Protein AF-A0A1X7SDM9-F1 (afdb_monomer_lite)

Sequence (106 aa):
MKPMSDLCATCKEISGLIIRRANMQSDERITEAMQKALDHRSLVKKEREYYKDVLKEAQLLLKGLYTDAANNYNPPLTRPLAMLNIVAHYSFDYAQQVHYPPSPPQ

Secondary structure (DSSP, 8-state):
-PPPPSS-HHHHHHHHHHHHHTT-TT-HHHHHHHHHHHHHHHHHHHHHHHHHHHHHHHHHHHHHHHH-TT----PPPSS-GGGS-------HHHHHHTTPPPPPP-

Foldseek 3Di:
DPDDDQDFPLRVVLVVQLVVCVPPPPDVVNVVSVVSVVVVVVVVVVVVVVVVVQVVQVVVLVVVCVVCVPDPDRDDRPDDPPPDPDDDRDGPVRCVVVVNDPDPDD

Structure (mmCIF, N/CA/C/O backbone):
data_AF-A0A1X7SDM9-F1
#
_entry.id   AF-A0A1X7SDM9-F1
#
loop_
_atom_site.group_PDB
_atom_site.id
_atom_site.type_symbol
_atom_site.label_atom_id
_atom_site.label_alt_id
_atom_site.label_comp_id
_atom_site.label_asym_id
_atom_site.label_entity_id
_atom_site.label_seq_id
_atom_site.pdbx_PDB_ins_code
_atom_site.Cartn_x
_atom_site.Cartn_y
_atom_site.Cartn_z
_atom_site.occupancy
_atom_site.B_iso_or_equiv
_atom_site.auth_seq_id
_atom_site.auth_comp_id
_atom_site.auth_asym_id
_atom_site.auth_atom_id
_atom_site.pdbx_PDB_model_num
ATOM 1 N N . MET A 1 1 ? -26.771 10.540 -3.063 1.00 57.00 1 MET A N 1
ATOM 2 C CA . MET A 1 1 ? -25.967 9.356 -2.676 1.00 57.00 1 MET A CA 1
ATOM 3 C C . MET A 1 1 ? -24.833 9.818 -1.776 1.00 57.00 1 MET A C 1
ATOM 5 O O . MET A 1 1 ? -24.330 10.913 -1.997 1.00 57.00 1 MET A O 1
ATOM 9 N N . LYS A 1 2 ? -24.459 9.042 -0.751 1.00 57.97 2 LYS A N 1
ATOM 10 C CA . LYS A 1 2 ? -23.294 9.373 0.083 1.00 57.97 2 LYS A CA 1
ATOM 11 C C . LYS A 1 2 ? -22.020 9.171 -0.756 1.00 57.97 2 LYS A C 1
ATOM 13 O O . LYS A 1 2 ? -21.946 8.138 -1.423 1.00 57.97 2 LYS A O 1
ATOM 18 N N . PRO A 1 3 ? -21.057 10.111 -0.752 1.00 63.81 3 PRO A N 1
ATOM 19 C CA . PRO A 1 3 ? -19.798 9.936 -1.467 1.00 63.81 3 PRO A CA 1
ATOM 20 C C . PRO A 1 3 ? -19.119 8.640 -1.035 1.00 63.81 3 PRO A C 1
ATOM 22 O O . PRO A 1 3 ? -19.064 8.331 0.162 1.00 63.81 3 PRO A O 1
ATOM 25 N N . MET A 1 4 ? -18.635 7.869 -2.007 1.00 69.44 4 MET A N 1
ATOM 26 C CA . MET A 1 4 ? -17.870 6.671 -1.703 1.00 69.44 4 MET A CA 1
ATOM 27 C C . MET A 1 4 ? -16.537 7.091 -1.092 1.00 69.44 4 MET A C 1
ATOM 29 O O . MET A 1 4 ? -15.891 8.019 -1.559 1.00 69.44 4 MET A O 1
ATOM 33 N N . SER A 1 5 ? -16.157 6.439 0.002 1.00 72.94 5 SER A N 1
ATOM 34 C CA . SER A 1 5 ? -14.893 6.741 0.665 1.00 72.94 5 SER A CA 1
ATOM 35 C C . SER A 1 5 ? -13.716 6.229 -0.170 1.00 72.94 5 SER A C 1
ATOM 37 O O . SER A 1 5 ? -13.746 5.081 -0.623 1.00 72.94 5 SER A O 1
ATOM 39 N N . ASP A 1 6 ? -12.665 7.046 -0.269 1.00 77.62 6 ASP A N 1
ATOM 40 C CA . ASP A 1 6 ? -11.371 6.705 -0.886 1.00 77.62 6 ASP A CA 1
ATOM 41 C C . ASP A 1 6 ? -10.575 5.648 -0.114 1.00 77.62 6 ASP A C 1
ATOM 43 O O . ASP A 1 6 ? -9.535 5.170 -0.565 1.00 77.62 6 ASP A O 1
ATOM 47 N N . LEU A 1 7 ? -11.045 5.274 1.076 1.00 81.00 7 LEU A N 1
ATOM 48 C CA . LEU A 1 7 ? -10.426 4.228 1.869 1.00 81.00 7 LEU A CA 1
ATOM 49 C C . LEU A 1 7 ? -10.586 2.865 1.176 1.00 81.00 7 LEU A C 1
ATOM 51 O O . LEU A 1 7 ? -11.660 2.518 0.668 1.00 81.00 7 LEU A O 1
ATOM 55 N N . CYS A 1 8 ? -9.526 2.055 1.215 1.00 84.69 8 CYS A N 1
ATOM 56 C CA . CYS A 1 8 ? -9.602 0.650 0.824 1.00 84.69 8 CYS A CA 1
ATOM 57 C C . CYS A 1 8 ? -10.555 -0.122 1.759 1.00 84.69 8 CYS A C 1
ATOM 59 O O . CYS A 1 8 ? -10.904 0.357 2.842 1.00 84.69 8 CYS A O 1
ATOM 61 N N . ALA A 1 9 ? -10.964 -1.329 1.359 1.00 83.38 9 ALA A N 1
ATOM 62 C CA . ALA A 1 9 ? -11.886 -2.160 2.139 1.00 83.38 9 ALA A CA 1
ATOM 63 C C . ALA A 1 9 ? -11.417 -2.368 3.595 1.00 83.38 9 ALA A C 1
ATOM 65 O O . ALA A 1 9 ? -12.193 -2.157 4.524 1.00 83.38 9 ALA A O 1
ATOM 66 N N . THR A 1 10 ? -10.130 -2.666 3.800 1.00 87.62 10 THR A N 1
ATOM 67 C CA . THR A 1 10 ? -9.535 -2.858 5.132 1.00 87.62 10 THR A CA 1
ATOM 68 C C . THR A 1 10 ? -9.580 -1.583 5.977 1.00 87.62 10 THR A C 1
ATOM 70 O O . THR A 1 10 ? -9.988 -1.618 7.136 1.00 87.62 10 THR A O 1
ATOM 73 N N . CYS A 1 11 ? -9.230 -0.429 5.401 1.00 89.62 11 CYS A N 1
ATOM 74 C CA . CYS A 1 11 ? -9.339 0.858 6.091 1.00 89.62 11 CYS A CA 1
ATOM 75 C C . CYS A 1 11 ? -10.792 1.187 6.460 1.00 89.62 11 CYS A C 1
ATOM 77 O O . CYS A 1 11 ? -11.041 1.641 7.574 1.00 89.62 11 CYS A O 1
ATOM 79 N N . LYS A 1 12 ? -11.755 0.931 5.562 1.00 87.81 12 LYS A N 1
ATOM 80 C CA . LYS A 1 12 ? -13.191 1.133 5.825 1.00 87.81 12 LYS A CA 1
ATOM 81 C C . LYS A 1 12 ? -13.666 0.292 7.007 1.00 87.81 12 LYS A C 1
ATOM 83 O O . LYS A 1 12 ? -14.328 0.818 7.900 1.00 87.81 12 LYS A O 1
ATOM 88 N N . GLU A 1 13 ? -13.295 -0.984 7.029 1.00 88.88 13 GLU A N 1
ATOM 89 C CA . GLU A 1 13 ? -13.653 -1.912 8.100 1.00 88.88 13 GLU A CA 1
ATOM 90 C C . GLU A 1 13 ? -13.077 -1.464 9.451 1.00 88.88 13 GLU A C 1
ATOM 92 O O . GLU A 1 13 ? -13.825 -1.277 10.415 1.00 88.88 13 GLU A O 1
ATOM 97 N N . ILE A 1 14 ? -11.763 -1.217 9.510 1.00 90.25 14 ILE A N 1
ATOM 98 C CA . ILE A 1 14 ? -11.069 -0.823 10.742 1.00 90.25 14 ILE A CA 1
ATOM 99 C C . ILE A 1 14 ? -11.589 0.525 11.254 1.00 90.25 14 ILE A C 1
ATOM 101 O O . ILE A 1 14 ? -11.914 0.653 12.436 1.00 90.25 14 ILE A O 1
ATOM 105 N N . SER A 1 15 ? -11.743 1.524 10.376 1.00 89.06 15 SER A N 1
ATOM 106 C CA . SER A 1 15 ? -12.329 2.816 10.753 1.00 89.06 15 SER A CA 1
ATOM 107 C C . SER A 1 15 ? -13.761 2.658 11.267 1.00 89.06 15 SER A C 1
ATOM 109 O O . SER A 1 15 ? -14.118 3.270 12.270 1.00 89.06 15 SER A O 1
ATOM 111 N N . GLY A 1 16 ? -14.572 1.799 10.645 1.00 88.56 16 GLY A N 1
ATOM 112 C CA . GLY A 1 16 ? -15.924 1.502 11.113 1.00 88.56 16 GLY A CA 1
ATOM 113 C C . GLY A 1 16 ? -15.959 0.844 12.496 1.00 88.56 16 GLY A C 1
ATOM 114 O O . GLY A 1 16 ? -16.878 1.104 13.274 1.00 88.56 16 GLY A O 1
ATOM 115 N N . LEU A 1 17 ? -14.981 -0.002 12.832 1.00 87.94 17 LEU A N 1
ATOM 116 C CA . LEU A 1 17 ? -14.849 -0.596 14.169 1.00 87.94 17 LEU A CA 1
ATOM 117 C C . LEU A 1 17 ? -14.455 0.446 15.220 1.00 87.94 17 LEU A C 1
ATOM 119 O O . LEU A 1 17 ? -15.088 0.504 16.274 1.00 87.94 17 LEU A O 1
ATOM 123 N N . ILE A 1 18 ? -13.468 1.291 14.910 1.00 88.25 18 ILE A N 1
ATOM 124 C CA . ILE A 1 18 ? -12.988 2.346 15.813 1.00 88.25 18 ILE A CA 1
ATOM 125 C C . ILE A 1 18 ? -14.101 3.368 16.080 1.00 88.25 18 ILE A C 1
ATOM 127 O O . ILE A 1 18 ? -14.403 3.657 17.234 1.00 88.25 18 ILE A O 1
ATOM 131 N N . ILE A 1 19 ? -14.772 3.866 15.034 1.00 87.31 19 ILE A N 1
ATOM 132 C CA . ILE A 1 19 ? -15.832 4.882 15.162 1.00 87.31 19 ILE A CA 1
ATOM 133 C C . ILE A 1 19 ? -17.006 4.357 15.996 1.00 87.31 19 ILE A C 1
ATOM 135 O O . ILE A 1 19 ? -17.496 5.063 16.874 1.00 87.31 19 ILE A O 1
ATOM 139 N N . ARG A 1 20 ? -17.450 3.113 15.762 1.00 84.81 20 ARG A N 1
ATOM 140 C CA . ARG A 1 20 ? -18.592 2.525 16.490 1.00 84.81 20 ARG A CA 1
ATOM 141 C C . ARG A 1 20 ? -18.328 2.328 17.981 1.00 84.81 20 ARG A C 1
ATOM 143 O O . ARG A 1 20 ? -19.281 2.238 18.747 1.00 84.81 20 ARG A O 1
ATOM 150 N N . ARG A 1 21 ? -17.061 2.233 18.385 1.00 80.81 21 ARG A N 1
ATOM 151 C CA . ARG A 1 21 ? -16.666 1.909 19.760 1.00 80.81 21 ARG A CA 1
ATOM 152 C C . ARG A 1 21 ? -15.932 3.041 20.470 1.00 80.81 21 ARG A C 1
ATOM 154 O O . ARG A 1 21 ? -15.609 2.882 21.634 1.00 80.81 21 ARG A O 1
ATOM 161 N N . ALA A 1 22 ? -15.732 4.193 19.829 1.00 74.81 22 ALA A N 1
ATOM 162 C CA . ALA A 1 22 ? -14.918 5.299 20.346 1.00 74.81 22 ALA A CA 1
ATOM 163 C C . ALA A 1 22 ? -15.286 5.777 21.769 1.00 74.81 22 ALA A C 1
ATOM 165 O O . ALA A 1 22 ? -14.427 6.296 22.475 1.00 74.81 22 ALA A O 1
ATOM 166 N N . ASN A 1 23 ? -16.532 5.570 22.209 1.00 74.38 23 ASN A N 1
ATOM 167 C CA . ASN A 1 23 ? -16.999 5.945 23.549 1.00 74.38 23 ASN A CA 1
ATOM 168 C C . ASN A 1 23 ? -16.787 4.860 24.625 1.00 74.38 23 ASN A C 1
ATOM 170 O O . ASN A 1 23 ? -17.042 5.114 25.800 1.00 74.38 23 ASN A O 1
ATOM 174 N N . MET A 1 24 ? -16.339 3.657 24.258 1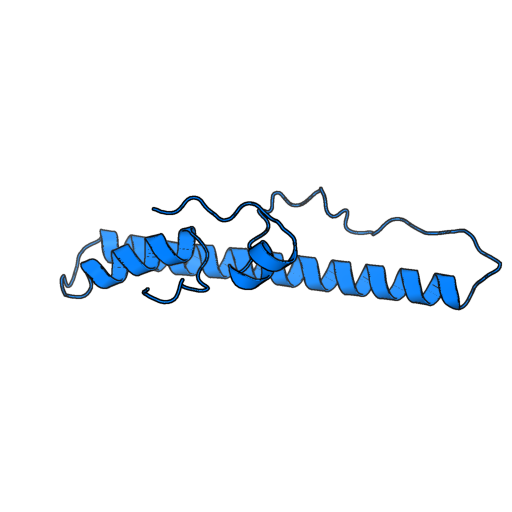.00 71.44 24 MET A N 1
ATOM 175 C CA . MET A 1 24 ? -16.045 2.571 25.195 1.00 71.44 24 MET A CA 1
ATOM 176 C C . MET A 1 24 ? -14.573 2.649 25.608 1.00 71.44 24 MET A C 1
ATOM 178 O O . MET A 1 24 ? -13.704 2.016 25.011 1.00 71.44 24 MET A O 1
ATOM 182 N N . GLN A 1 25 ? -14.276 3.467 26.621 1.00 58.88 25 GLN A N 1
ATOM 183 C CA . GLN A 1 25 ? -12.942 3.480 27.227 1.00 58.88 25 GLN A CA 1
ATOM 184 C C . GLN A 1 25 ? -12.623 2.070 27.750 1.00 58.88 25 GLN A C 1
ATOM 186 O O . GLN A 1 25 ? -13.453 1.483 28.438 1.00 58.88 25 GLN A O 1
ATOM 191 N N . SER A 1 26 ? -11.435 1.542 27.428 1.00 65.31 26 SER A N 1
ATOM 192 C CA . SER A 1 26 ? -10.910 0.208 27.801 1.00 65.31 26 SER A CA 1
ATOM 193 C C . SER A 1 26 ? -11.418 -1.030 27.039 1.00 65.31 26 SER A C 1
ATOM 195 O O . SER A 1 26 ? -11.119 -2.148 27.448 1.00 65.31 26 SER A O 1
ATOM 197 N N . ASP A 1 27 ? -12.104 -0.883 25.899 1.00 77.06 27 ASP A N 1
ATOM 198 C CA . ASP A 1 27 ? -12.427 -2.051 25.059 1.00 77.06 27 ASP A CA 1
ATOM 199 C C . ASP A 1 27 ? -11.153 -2.570 24.359 1.00 77.06 27 ASP A C 1
ATOM 201 O O . ASP A 1 27 ? -10.627 -1.926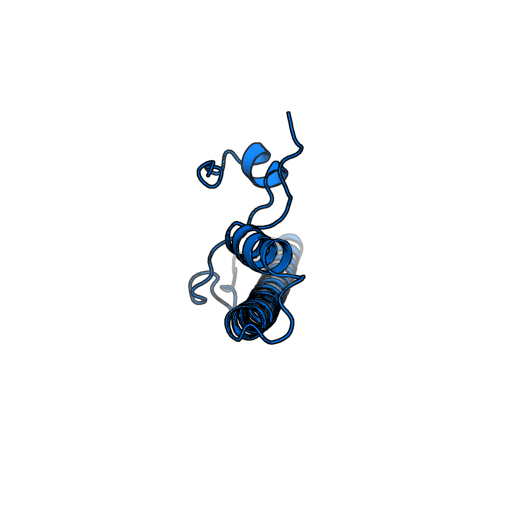 23.447 1.00 77.06 27 ASP A O 1
ATOM 205 N N . GLU A 1 28 ? -10.659 -3.745 24.769 1.00 83.31 28 GLU A N 1
ATOM 206 C CA . GLU A 1 28 ? -9.509 -4.436 24.158 1.00 83.31 28 GLU A CA 1
ATOM 207 C C . GLU A 1 28 ? -9.626 -4.523 22.630 1.00 83.31 28 GLU A C 1
ATOM 209 O O . GLU A 1 28 ? -8.636 -4.376 21.915 1.00 83.31 28 GLU A O 1
ATOM 214 N N . ARG A 1 29 ? -10.848 -4.650 22.098 1.00 81.88 29 ARG A N 1
ATOM 215 C CA . ARG A 1 29 ? -11.085 -4.720 20.651 1.00 81.88 29 ARG A CA 1
ATOM 216 C C . ARG A 1 29 ? -10.826 -3.389 19.945 1.00 81.88 29 ARG A C 1
ATOM 218 O O . ARG A 1 29 ? -10.551 -3.394 18.747 1.00 81.88 29 ARG A O 1
ATOM 225 N N . ILE A 1 30 ? -10.916 -2.249 20.641 1.00 85.94 30 ILE A N 1
ATOM 226 C CA . ILE A 1 30 ? -10.485 -0.950 20.095 1.00 85.94 30 ILE A CA 1
ATOM 227 C C . ILE A 1 30 ? -8.967 -0.930 19.996 1.00 85.94 30 ILE A C 1
ATOM 229 O O . ILE A 1 30 ? -8.447 -0.576 18.941 1.00 85.94 30 ILE A O 1
ATOM 233 N N . THR A 1 31 ? -8.265 -1.350 21.049 1.00 87.69 31 THR A N 1
ATOM 234 C CA . THR A 1 31 ? -6.799 -1.436 21.049 1.00 87.69 31 THR A CA 1
ATOM 235 C C . THR A 1 31 ? -6.308 -2.348 19.923 1.00 87.69 31 THR A C 1
ATOM 237 O O . THR A 1 31 ? -5.440 -1.953 19.145 1.00 87.69 31 THR A O 1
ATOM 240 N N . GLU A 1 32 ? -6.928 -3.518 19.745 1.00 90.06 32 GLU A N 1
ATOM 241 C CA . GLU A 1 32 ? -6.645 -4.419 18.622 1.00 90.06 32 GLU A CA 1
ATOM 242 C C . GLU A 1 32 ? -6.936 -3.780 17.258 1.00 90.06 32 GLU A C 1
ATOM 244 O O . GLU A 1 32 ? -6.133 -3.900 16.331 1.00 90.06 32 GLU A O 1
ATOM 249 N N . ALA A 1 33 ? -8.071 -3.089 17.104 1.00 90.12 33 ALA A N 1
ATOM 250 C CA . ALA A 1 33 ? -8.414 -2.414 15.853 1.00 90.12 33 ALA A CA 1
ATOM 251 C C . ALA A 1 33 ? -7.424 -1.284 15.523 1.00 90.12 33 ALA A C 1
ATOM 253 O O . ALA A 1 33 ? -7.044 -1.120 14.363 1.00 90.12 33 ALA A O 1
ATOM 254 N N . MET A 1 34 ? -6.963 -0.536 16.530 1.00 90.50 34 MET A N 1
ATOM 255 C CA . MET A 1 34 ? -5.935 0.492 16.366 1.00 90.50 34 MET A CA 1
ATOM 256 C C . MET A 1 34 ? -4.592 -0.121 15.964 1.00 90.50 34 MET A C 1
ATOM 258 O O . MET A 1 34 ? -3.954 0.389 15.043 1.00 90.50 34 MET A O 1
ATOM 262 N N . GLN A 1 35 ? -4.192 -1.238 16.577 1.00 93.31 35 GLN A N 1
ATOM 263 C CA . GLN A 1 35 ? -2.970 -1.942 16.190 1.00 93.31 35 GLN A CA 1
ATOM 264 C C . GLN A 1 35 ? -3.052 -2.444 14.742 1.00 93.31 35 GLN A C 1
ATOM 266 O O . GLN A 1 35 ? -2.165 -2.153 13.941 1.00 93.31 35 GLN A O 1
ATOM 271 N N . LYS A 1 36 ? -4.172 -3.069 14.351 1.00 93.38 36 LYS A N 1
ATOM 272 C CA . LYS A 1 36 ? -4.422 -3.474 12.956 1.00 93.38 36 LYS A CA 1
ATOM 273 C C . LYS A 1 36 ? -4.359 -2.290 11.986 1.00 93.38 36 LYS A C 1
ATOM 275 O O . LYS A 1 36 ? -3.849 -2.440 10.876 1.00 93.38 36 LYS A O 1
ATOM 280 N N . ALA A 1 37 ? -4.841 -1.110 12.388 1.00 93.06 37 ALA A N 1
ATOM 281 C CA . ALA A 1 37 ? -4.742 0.105 11.578 1.00 93.06 37 ALA A CA 1
ATOM 282 C C . ALA A 1 37 ? -3.278 0.507 11.331 1.00 93.06 37 ALA A C 1
ATOM 284 O O . ALA A 1 37 ? -2.907 0.859 10.208 1.00 93.06 37 ALA A O 1
ATOM 285 N N . LEU A 1 38 ? -2.446 0.454 12.376 1.00 95.38 38 LEU A N 1
ATOM 286 C CA . LEU A 1 38 ? -1.019 0.771 12.296 1.00 95.38 38 LEU A CA 1
ATOM 287 C C . LEU A 1 38 ? -0.266 -0.241 11.429 1.00 95.38 38 LEU A C 1
ATOM 289 O O . LEU A 1 38 ? 0.522 0.164 10.570 1.00 95.38 38 LEU A O 1
ATOM 293 N N . ASP A 1 39 ? -0.554 -1.529 11.602 1.00 95.25 39 ASP A N 1
ATOM 294 C CA . ASP A 1 39 ? 0.073 -2.610 10.843 1.00 95.25 39 ASP A CA 1
ATOM 295 C C . ASP A 1 39 ? -0.277 -2.509 9.356 1.00 95.25 39 ASP A C 1
ATOM 297 O O . ASP A 1 39 ? 0.613 -2.521 8.501 1.00 95.25 39 ASP A O 1
ATOM 301 N N . HIS A 1 40 ? -1.560 -2.301 9.037 1.00 93.62 40 HIS A N 1
ATOM 302 C CA . HIS A 1 40 ? -2.008 -2.097 7.662 1.00 93.62 40 HIS A CA 1
ATOM 303 C C . HIS A 1 40 ? -1.361 -0.855 7.034 1.00 93.62 40 HIS A C 1
ATOM 305 O O . HIS A 1 40 ? -0.853 -0.913 5.915 1.00 93.62 40 HIS A O 1
ATOM 311 N N . ARG A 1 41 ? -1.291 0.263 7.768 1.00 93.06 41 ARG A N 1
ATOM 312 C CA . ARG A 1 41 ? -0.618 1.482 7.294 1.00 93.06 41 ARG A CA 1
ATOM 313 C C . ARG A 1 41 ? 0.870 1.248 7.019 1.00 93.06 41 ARG A C 1
ATOM 315 O O . ARG A 1 41 ? 1.397 1.783 6.044 1.00 93.06 41 ARG A O 1
ATOM 322 N N . SER A 1 42 ? 1.547 0.480 7.871 1.00 94.62 42 SER A N 1
ATOM 323 C CA . SER A 1 42 ? 2.956 0.115 7.697 1.00 94.62 42 SER A CA 1
ATOM 324 C C . SER A 1 42 ? 3.160 -0.743 6.446 1.00 94.62 42 SER A C 1
ATOM 326 O O . SER A 1 42 ? 4.049 -0.454 5.645 1.00 94.62 42 SER A O 1
ATOM 328 N N . LEU A 1 43 ? 2.295 -1.741 6.234 1.00 90.44 43 LEU A N 1
ATOM 329 C CA . LEU A 1 43 ? 2.304 -2.593 5.046 1.00 90.44 43 LEU A CA 1
ATOM 330 C C . LEU A 1 43 ? 2.133 -1.773 3.762 1.00 90.44 43 LEU A C 1
ATOM 332 O O . LEU A 1 43 ? 3.027 -1.771 2.920 1.00 90.44 43 LEU A O 1
ATOM 336 N N . VAL A 1 44 ? 1.051 -0.998 3.656 1.00 88.56 44 VAL A N 1
ATOM 337 C CA . VAL A 1 44 ? 0.744 -0.204 2.452 1.00 88.56 44 VAL A CA 1
ATOM 338 C C . VAL A 1 44 ? 1.847 0.816 2.152 1.00 88.56 44 VAL A C 1
ATOM 340 O O . VAL A 1 44 ? 2.141 1.117 0.993 1.00 88.56 44 VAL A O 1
ATOM 343 N N . LYS A 1 45 ? 2.517 1.345 3.185 1.00 91.12 45 LYS A N 1
ATOM 344 C CA . LYS A 1 45 ? 3.678 2.223 2.996 1.00 91.12 45 LYS A CA 1
ATOM 345 C C . LYS A 1 45 ? 4.847 1.483 2.335 1.00 91.12 45 LYS A C 1
ATOM 347 O O . LYS A 1 45 ? 5.407 2.013 1.377 1.00 91.12 45 LYS A O 1
ATOM 352 N N . LYS A 1 46 ? 5.176 0.273 2.802 1.00 89.62 46 LYS A N 1
ATOM 353 C CA . LYS A 1 46 ? 6.232 -0.568 2.209 1.00 89.62 46 LYS A CA 1
ATOM 354 C C . LYS A 1 46 ? 5.908 -0.940 0.763 1.00 89.62 46 LYS A C 1
ATOM 356 O O . LYS A 1 46 ? 6.772 -0.827 -0.099 1.00 89.62 46 LYS A O 1
ATOM 361 N N . GLU A 1 47 ? 4.659 -1.310 0.482 1.00 87.38 47 GLU A N 1
ATOM 362 C CA . GLU A 1 47 ? 4.200 -1.602 -0.882 1.00 87.38 47 GLU A CA 1
ATOM 363 C C . GLU A 1 47 ? 4.365 -0.380 -1.793 1.00 87.38 47 GLU A C 1
ATOM 365 O O . GLU A 1 47 ? 4.921 -0.472 -2.887 1.00 87.38 47 GLU A O 1
ATOM 370 N N . ARG A 1 48 ? 3.950 0.803 -1.325 1.00 88.56 48 ARG A N 1
ATOM 371 C CA . ARG A 1 48 ? 4.084 2.049 -2.089 1.00 88.56 48 ARG A CA 1
ATOM 372 C C . ARG A 1 48 ? 5.540 2.410 -2.374 1.00 88.56 48 ARG A C 1
ATOM 374 O O . ARG A 1 48 ? 5.835 2.914 -3.456 1.00 88.56 48 ARG A O 1
ATOM 381 N N . GLU A 1 49 ? 6.431 2.219 -1.409 1.00 90.38 49 GLU A N 1
ATOM 382 C CA . GLU A 1 49 ? 7.870 2.438 -1.590 1.00 90.38 49 GLU A CA 1
ATOM 383 C C . GLU A 1 49 ? 8.446 1.463 -2.620 1.00 90.38 49 GLU A C 1
ATOM 385 O O . GLU A 1 49 ? 9.124 1.898 -3.549 1.00 90.38 49 GLU A O 1
ATOM 390 N N . TYR A 1 50 ? 8.069 0.185 -2.543 1.00 85.50 50 TYR A N 1
ATOM 391 C CA . TYR A 1 50 ? 8.459 -0.821 -3.525 1.00 85.50 50 TYR A CA 1
ATOM 392 C C . TYR A 1 50 ? 8.028 -0.442 -4.950 1.00 85.50 50 TYR A C 1
ATOM 394 O O . TYR A 1 50 ? 8.864 -0.402 -5.853 1.00 85.50 50 TYR A O 1
ATOM 402 N N . TYR A 1 51 ? 6.758 -0.079 -5.159 1.00 84.19 51 TYR A N 1
ATOM 403 C CA . TYR A 1 51 ? 6.277 0.340 -6.480 1.00 84.19 51 TYR A CA 1
ATOM 404 C C . TYR A 1 51 ? 7.002 1.582 -7.007 1.00 84.19 51 TYR A C 1
ATOM 406 O O . TYR A 1 51 ? 7.289 1.667 -8.199 1.00 84.19 51 TYR A O 1
ATOM 414 N N . LYS A 1 52 ? 7.331 2.547 -6.139 1.00 88.44 52 LYS A N 1
ATOM 415 C CA . LYS A 1 52 ? 8.113 3.726 -6.540 1.00 88.44 52 LYS A CA 1
ATOM 416 C C . LYS A 1 52 ? 9.508 3.346 -7.025 1.00 88.44 52 LYS A C 1
ATOM 418 O O . LYS A 1 52 ? 9.976 3.944 -7.990 1.00 88.44 52 LYS A O 1
ATOM 423 N N . ASP A 1 53 ? 10.163 2.396 -6.368 1.00 87.12 53 ASP A N 1
ATOM 424 C CA . ASP A 1 53 ? 11.486 1.926 -6.781 1.00 87.12 53 ASP A CA 1
ATOM 425 C C . ASP A 1 53 ? 11.422 1.221 -8.138 1.00 87.12 53 ASP A C 1
ATOM 427 O O . ASP A 1 53 ? 12.203 1.554 -9.028 1.00 87.12 53 ASP A O 1
ATOM 431 N N . VAL A 1 54 ? 10.436 0.339 -8.340 1.00 84.00 54 VAL A N 1
ATOM 432 C CA . VAL A 1 54 ? 10.243 -0.343 -9.630 1.00 84.00 54 VAL A CA 1
ATOM 433 C C . VAL A 1 54 ? 9.937 0.653 -10.752 1.00 84.00 54 VAL A C 1
ATOM 435 O O . VAL A 1 54 ? 10.488 0.543 -11.844 1.00 84.00 54 VAL A O 1
ATOM 438 N N . LEU A 1 55 ? 9.108 1.671 -10.496 1.00 85.56 55 LEU A N 1
ATOM 439 C CA . LEU A 1 55 ? 8.806 2.706 -11.491 1.00 85.56 55 LEU A CA 1
ATOM 440 C C . LEU A 1 55 ? 10.038 3.540 -11.861 1.00 85.56 55 LEU A C 1
ATOM 442 O O . LEU A 1 55 ? 10.211 3.876 -13.032 1.00 85.56 55 LEU A O 1
ATOM 446 N N . LYS A 1 56 ? 10.905 3.864 -10.893 1.00 87.69 56 LYS A N 1
ATOM 447 C CA . LYS A 1 56 ? 12.174 4.557 -11.173 1.00 87.69 56 LYS A CA 1
ATOM 448 C C . LYS A 1 56 ? 13.081 3.705 -12.054 1.00 87.69 56 LYS A C 1
ATOM 450 O O . LYS A 1 56 ? 13.649 4.223 -13.010 1.00 87.69 56 LYS A O 1
ATOM 455 N N . GLU A 1 57 ? 13.200 2.418 -11.743 1.00 85.19 57 GLU A N 1
ATOM 456 C CA . GLU A 1 57 ? 14.003 1.482 -12.525 1.00 85.19 57 GLU A CA 1
ATOM 457 C C . GLU A 1 57 ? 13.472 1.355 -13.959 1.00 85.19 57 GLU A C 1
ATOM 459 O O . GLU A 1 57 ? 14.218 1.563 -14.915 1.00 85.19 57 GLU A O 1
ATOM 464 N N . ALA A 1 58 ? 12.165 1.138 -14.119 1.00 83.00 58 ALA A N 1
ATOM 465 C CA . ALA A 1 58 ? 11.518 1.073 -15.426 1.00 83.00 58 ALA A CA 1
ATOM 466 C C . ALA A 1 58 ? 11.716 2.364 -16.240 1.00 83.00 58 ALA A C 1
ATOM 468 O O . ALA A 1 58 ? 11.964 2.311 -17.444 1.00 83.00 58 ALA A O 1
ATOM 469 N N . GLN A 1 59 ? 11.654 3.533 -15.593 1.00 85.00 59 GLN A N 1
ATOM 470 C CA . GLN A 1 59 ? 11.892 4.815 -16.254 1.00 85.00 59 GLN A CA 1
ATOM 471 C C . GLN A 1 59 ? 13.343 4.962 -16.735 1.00 85.00 59 GLN A C 1
ATOM 473 O O . GLN A 1 59 ? 13.570 5.517 -17.811 1.00 85.00 59 GLN A O 1
ATOM 478 N N . LEU A 1 60 ? 14.320 4.500 -15.949 1.00 83.25 60 LEU A N 1
ATOM 479 C CA . LEU A 1 60 ? 15.732 4.518 -16.340 1.00 83.25 60 LEU A CA 1
ATOM 480 C C . LEU A 1 60 ? 15.987 3.598 -17.535 1.00 83.25 60 LEU A C 1
ATOM 482 O O . LEU A 1 60 ? 16.613 4.036 -18.498 1.00 83.25 60 LEU A O 1
ATOM 486 N N . LEU A 1 61 ? 15.441 2.378 -17.504 1.00 77.94 61 LEU A N 1
ATOM 487 C CA . LEU A 1 61 ? 15.516 1.438 -18.625 1.00 77.94 61 LEU A CA 1
ATOM 488 C C . LEU A 1 61 ? 14.916 2.048 -19.892 1.00 77.94 61 LEU A C 1
ATOM 490 O O . LEU A 1 61 ? 15.573 2.102 -20.927 1.00 77.94 61 LEU A O 1
ATOM 494 N N . LEU A 1 62 ? 13.706 2.603 -19.790 1.00 75.88 62 LEU A N 1
ATOM 495 C CA . LEU A 1 62 ? 13.024 3.223 -20.921 1.00 75.88 62 LEU A CA 1
ATOM 496 C C . LEU A 1 62 ? 13.824 4.395 -21.514 1.00 75.88 62 LEU A C 1
ATOM 498 O O . LEU A 1 62 ? 13.928 4.508 -22.731 1.00 75.88 62 LEU A O 1
ATOM 502 N N . LYS A 1 63 ? 14.418 5.257 -20.676 1.00 76.25 63 LYS A N 1
ATOM 503 C CA . LYS A 1 63 ? 15.294 6.345 -21.147 1.00 76.25 63 LYS A CA 1
ATOM 504 C C . LYS A 1 63 ? 16.524 5.813 -21.880 1.00 76.25 63 LYS A C 1
ATOM 506 O O . LYS A 1 63 ? 16.853 6.357 -22.928 1.00 76.25 63 LYS A O 1
ATOM 511 N N . GLY A 1 64 ? 17.154 4.760 -21.356 1.00 68.94 64 GLY A N 1
ATOM 512 C CA . GLY A 1 64 ? 18.294 4.095 -21.992 1.00 68.94 64 GLY A CA 1
ATOM 513 C C . GLY A 1 64 ? 17.969 3.595 -23.401 1.00 68.94 64 GLY A C 1
ATOM 514 O O . GLY A 1 64 ? 18.729 3.862 -24.329 1.00 68.94 64 GLY A O 1
ATOM 515 N N . LEU A 1 65 ? 16.794 2.979 -23.583 1.00 64.38 65 LEU A N 1
ATOM 516 C CA . LEU A 1 65 ? 16.315 2.508 -24.891 1.00 64.38 65 LEU A CA 1
ATOM 517 C C . LEU A 1 65 ? 16.136 3.642 -25.909 1.00 64.38 65 LEU A C 1
ATOM 519 O O . LEU A 1 65 ? 16.455 3.472 -27.081 1.00 64.38 65 LEU A O 1
ATOM 523 N N . TYR A 1 66 ? 15.641 4.808 -25.482 1.00 57.94 66 TYR A N 1
ATOM 524 C CA . TYR A 1 66 ? 15.481 5.959 -26.380 1.00 57.94 66 TYR A CA 1
ATOM 525 C C . TYR A 1 66 ? 16.812 6.624 -26.749 1.00 57.94 66 TYR A C 1
ATOM 527 O O . TYR A 1 66 ? 16.895 7.275 -27.789 1.00 57.94 66 TYR A O 1
ATOM 535 N N . THR A 1 67 ? 17.843 6.484 -25.913 1.00 62.50 67 THR A N 1
ATOM 536 C CA . THR A 1 67 ? 19.178 7.041 -26.176 1.00 62.50 67 THR A CA 1
ATOM 537 C C . THR A 1 67 ? 20.090 6.104 -26.963 1.00 62.50 67 THR A C 1
ATOM 539 O O . THR A 1 67 ? 21.020 6.584 -27.603 1.00 62.50 67 THR A O 1
ATOM 542 N N . ASP A 1 68 ? 19.824 4.798 -26.943 1.00 59.81 68 ASP A N 1
ATOM 543 C CA . ASP A 1 68 ? 20.664 3.774 -27.566 1.00 59.81 68 ASP A CA 1
ATOM 544 C C . ASP A 1 68 ? 19.842 2.948 -28.573 1.00 59.81 68 ASP A C 1
ATOM 546 O O . ASP A 1 68 ? 19.566 1.765 -28.387 1.00 59.81 68 ASP A O 1
ATOM 550 N N . ALA A 1 69 ? 19.411 3.596 -29.663 1.00 56.00 69 ALA A N 1
ATOM 551 C CA . ALA A 1 69 ? 18.568 2.992 -30.705 1.00 56.00 69 ALA A CA 1
ATOM 552 C C . ALA A 1 69 ? 19.214 1.785 -31.425 1.00 56.00 69 ALA A C 1
ATOM 554 O O . ALA A 1 69 ? 18.541 1.084 -32.178 1.00 56.00 69 ALA A O 1
ATOM 555 N N . ALA A 1 70 ? 20.514 1.549 -31.216 1.00 60.03 70 ALA A N 1
ATOM 556 C CA . ALA A 1 70 ? 21.256 0.428 -31.786 1.00 60.03 70 ALA A CA 1
ATOM 557 C C . ALA A 1 70 ? 21.261 -0.822 -30.885 1.00 60.03 70 ALA A C 1
ATOM 559 O O . ALA A 1 70 ? 21.620 -1.904 -31.350 1.00 60.03 70 ALA A O 1
ATOM 560 N N . ASN A 1 71 ? 20.868 -0.698 -29.613 1.00 57.69 71 ASN A N 1
ATOM 561 C CA . ASN A 1 71 ? 21.052 -1.738 -28.610 1.00 57.69 71 ASN A CA 1
ATOM 562 C C . ASN A 1 71 ? 19.688 -2.247 -28.122 1.00 57.69 71 ASN A C 1
ATOM 564 O O . ASN A 1 71 ? 19.104 -1.743 -27.167 1.00 57.69 71 ASN A O 1
ATOM 568 N N . ASN A 1 72 ? 19.182 -3.308 -28.758 1.00 57.72 72 ASN A N 1
ATOM 569 C CA . ASN A 1 72 ? 17.949 -4.011 -28.360 1.00 57.72 72 ASN A CA 1
ATOM 570 C C . ASN A 1 72 ? 18.072 -4.754 -27.006 1.00 57.72 72 ASN A C 1
ATOM 572 O O . ASN A 1 72 ? 17.257 -5.625 -26.694 1.00 57.72 72 ASN A O 1
ATOM 576 N N . TYR A 1 73 ? 19.107 -4.470 -26.211 1.00 61.03 73 TYR A N 1
ATOM 577 C CA . TYR A 1 73 ? 19.341 -5.120 -24.933 1.00 61.03 73 TYR A CA 1
ATOM 578 C C . TYR A 1 73 ? 18.527 -4.433 -23.838 1.00 61.03 73 TYR A C 1
ATOM 580 O O . TYR A 1 73 ? 18.859 -3.343 -23.378 1.00 61.03 73 TYR A O 1
ATOM 588 N N . ASN A 1 74 ? 17.455 -5.099 -23.416 1.00 59.38 74 ASN A N 1
ATOM 589 C CA . ASN A 1 74 ? 16.573 -4.626 -22.362 1.00 59.38 74 ASN A CA 1
ATOM 590 C C . ASN A 1 74 ? 16.764 -5.529 -21.133 1.00 59.38 74 ASN A C 1
ATOM 592 O O . ASN A 1 74 ? 16.146 -6.598 -21.068 1.00 59.38 74 ASN A O 1
ATOM 596 N N . PRO A 1 75 ? 17.672 -5.189 -20.198 1.00 64.69 75 PRO A N 1
ATOM 597 C CA . PRO A 1 75 ? 17.880 -6.022 -19.026 1.00 64.69 75 PRO A CA 1
ATOM 598 C C . PRO A 1 75 ? 16.582 -6.076 -18.203 1.00 64.69 75 PRO A C 1
ATOM 600 O O . PRO A 1 75 ? 15.875 -5.069 -18.097 1.00 64.69 75 PRO A O 1
ATOM 603 N N . PRO A 1 76 ? 16.234 -7.244 -17.640 1.00 67.75 76 PRO A N 1
ATOM 604 C CA . PRO A 1 76 ? 15.041 -7.370 -16.818 1.00 67.75 76 PRO A CA 1
ATOM 605 C C . PRO A 1 76 ? 15.144 -6.457 -15.592 1.00 67.75 76 PRO A C 1
ATOM 607 O O . PRO A 1 76 ? 16.242 -6.195 -15.097 1.00 67.75 76 PRO A O 1
ATOM 610 N N . LEU A 1 77 ? 13.993 -6.018 -15.076 1.00 66.56 77 LEU A N 1
ATOM 611 C CA . LEU A 1 77 ? 13.932 -5.339 -13.781 1.00 66.56 77 LEU A CA 1
ATOM 612 C C . LEU A 1 77 ? 14.627 -6.211 -12.727 1.00 66.56 77 LEU A C 1
ATOM 614 O O . LEU A 1 77 ? 14.279 -7.381 -12.554 1.00 66.56 77 LEU A O 1
ATOM 618 N N . THR A 1 78 ? 15.576 -5.633 -11.995 1.00 73.12 78 THR A N 1
ATOM 619 C CA . THR A 1 78 ? 16.251 -6.276 -10.860 1.00 73.12 78 THR A CA 1
ATOM 620 C C . THR A 1 78 ? 15.270 -6.664 -9.762 1.00 73.12 78 THR A C 1
ATOM 622 O O . THR A 1 78 ? 15.525 -7.608 -9.013 1.00 73.12 78 THR A O 1
ATOM 625 N N . ARG A 1 79 ? 14.118 -5.987 -9.685 1.00 65.69 79 ARG A N 1
ATOM 626 C CA . ARG A 1 79 ? 12.979 -6.393 -8.859 1.00 65.69 79 ARG A CA 1
ATOM 627 C C . ARG A 1 79 ? 11.808 -6.837 -9.743 1.00 65.69 79 ARG A C 1
ATOM 629 O O . ARG A 1 79 ? 11.095 -5.988 -10.278 1.00 65.69 79 ARG A O 1
ATOM 636 N N . PRO A 1 80 ? 11.554 -8.147 -9.884 1.00 61.41 80 PRO A N 1
ATOM 637 C CA . PRO A 1 80 ? 10.381 -8.621 -10.606 1.00 61.41 80 PRO A CA 1
ATOM 638 C C . PRO A 1 80 ? 9.097 -8.260 -9.847 1.00 61.41 80 PRO A C 1
ATOM 640 O O . PRO A 1 80 ? 8.925 -8.637 -8.688 1.00 61.41 80 PRO A O 1
ATOM 643 N N . LEU A 1 81 ? 8.173 -7.583 -10.539 1.00 56.16 81 LEU A N 1
ATOM 644 C CA . LEU A 1 81 ? 6.861 -7.161 -10.019 1.00 56.16 81 LEU A CA 1
ATOM 645 C C . LEU A 1 81 ? 6.060 -8.306 -9.372 1.00 56.16 81 LEU A C 1
ATOM 647 O O . LEU A 1 81 ? 5.274 -8.067 -8.464 1.00 56.16 81 LEU A O 1
ATOM 651 N N . ALA A 1 82 ? 6.274 -9.542 -9.830 1.00 58.09 82 ALA A N 1
ATOM 652 C CA . ALA A 1 82 ? 5.549 -10.732 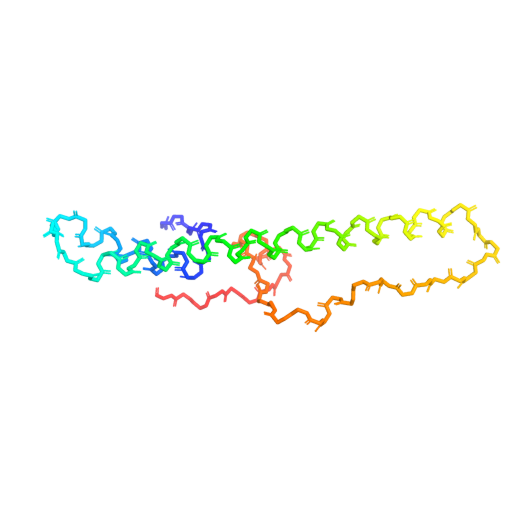-9.390 1.00 58.09 82 ALA A CA 1
ATOM 653 C C . ALA A 1 82 ? 6.084 -11.381 -8.096 1.00 58.09 82 ALA A C 1
ATOM 655 O O . ALA A 1 82 ? 5.463 -12.315 -7.599 1.00 58.09 82 ALA A O 1
ATOM 656 N N . MET A 1 83 ? 7.231 -10.946 -7.551 1.00 56.12 83 MET A N 1
ATOM 657 C CA . MET A 1 83 ? 7.826 -11.602 -6.370 1.00 56.12 83 MET A CA 1
ATOM 658 C C . MET A 1 83 ? 7.274 -11.116 -5.028 1.00 56.12 83 MET A C 1
ATOM 660 O O . MET A 1 83 ? 7.497 -11.771 -4.010 1.00 56.12 83 MET A O 1
ATOM 664 N N . LEU A 1 84 ? 6.568 -9.987 -4.994 1.00 56.22 84 LEU A N 1
ATOM 665 C CA . LEU A 1 84 ? 5.960 -9.487 -3.766 1.00 56.22 84 LEU A CA 1
ATOM 666 C C . LEU A 1 84 ? 4.486 -9.919 -3.749 1.00 56.22 84 LEU A C 1
ATOM 668 O O . LEU A 1 84 ? 3.744 -9.608 -4.676 1.00 56.22 84 LEU A O 1
ATOM 672 N N . ASN A 1 85 ? 4.061 -10.654 -2.716 1.00 59.53 85 ASN A N 1
ATOM 673 C CA . ASN A 1 85 ? 2.657 -11.032 -2.527 1.00 59.53 85 ASN A CA 1
ATOM 674 C C . ASN A 1 85 ? 1.847 -9.802 -2.083 1.00 59.53 85 ASN A C 1
ATOM 676 O O . ASN A 1 85 ? 1.609 -9.607 -0.892 1.00 59.53 85 ASN A O 1
ATOM 680 N N . ILE A 1 86 ? 1.510 -8.946 -3.045 1.00 60.69 86 ILE A N 1
ATOM 681 C CA . ILE A 1 86 ? 0.822 -7.669 -2.847 1.00 60.69 86 ILE A CA 1
ATOM 682 C C . ILE A 1 86 ? -0.533 -7.675 -3.533 1.00 60.69 86 ILE A C 1
ATOM 684 O O . ILE A 1 86 ? -0.684 -8.153 -4.656 1.00 60.69 86 ILE A O 1
ATOM 688 N N . VAL A 1 87 ? -1.520 -7.088 -2.866 1.00 65.06 87 VAL A N 1
ATOM 689 C CA . VAL A 1 87 ? -2.828 -6.808 -3.458 1.00 65.06 87 VAL A CA 1
ATOM 690 C C . VAL A 1 87 ? -2.820 -5.358 -3.922 1.00 65.06 87 VAL A C 1
ATOM 692 O O . VAL A 1 87 ? -2.552 -4.446 -3.144 1.00 65.06 87 VAL A O 1
ATOM 695 N N . ALA A 1 88 ? -3.100 -5.119 -5.203 1.00 64.38 88 ALA A N 1
ATOM 696 C CA . ALA A 1 88 ? -3.208 -3.759 -5.712 1.00 64.38 88 ALA A CA 1
ATOM 697 C C . ALA A 1 88 ? -4.406 -3.041 -5.062 1.00 64.38 88 ALA A C 1
ATOM 699 O O . ALA A 1 88 ? -5.556 -3.469 -5.184 1.00 64.38 88 ALA A O 1
ATOM 700 N N . HIS A 1 89 ? -4.132 -1.937 -4.366 1.00 63.59 89 HIS A N 1
ATOM 701 C CA . HIS A 1 89 ? -5.148 -1.088 -3.752 1.00 63.59 89 HIS A CA 1
ATOM 702 C C . HIS A 1 89 ? -5.459 0.096 -4.673 1.00 63.59 89 HIS A C 1
ATOM 704 O O . HIS A 1 89 ? -4.699 1.062 -4.733 1.00 63.59 89 HIS A O 1
ATOM 710 N N . TYR A 1 90 ? -6.583 0.029 -5.384 1.00 67.12 90 TYR A N 1
ATOM 711 C CA . TYR A 1 90 ? -7.058 1.122 -6.233 1.00 67.12 90 TYR A CA 1
ATOM 712 C C . TYR A 1 90 ? -8.059 2.005 -5.483 1.00 67.12 90 TYR A C 1
ATOM 714 O O . TYR A 1 90 ? -8.901 1.501 -4.735 1.00 67.12 90 TYR A O 1
ATOM 722 N N . SER A 1 91 ? -7.981 3.324 -5.689 1.00 64.44 91 SER A N 1
ATOM 723 C CA . SER A 1 91 ? -9.075 4.217 -5.299 1.00 64.44 91 SER A CA 1
ATOM 724 C C . SER A 1 91 ? -10.312 3.911 -6.141 1.00 64.44 91 SER A C 1
ATOM 726 O O . SER A 1 91 ? -10.209 3.339 -7.230 1.00 64.44 91 SER A O 1
ATOM 728 N N . PHE A 1 92 ? -11.485 4.303 -5.646 1.00 66.44 92 PHE A N 1
ATOM 729 C CA . PHE A 1 92 ? -12.736 4.088 -6.365 1.00 66.44 92 PHE A CA 1
ATOM 730 C C . PHE A 1 92 ? -12.712 4.748 -7.754 1.00 66.44 92 PHE A C 1
ATOM 732 O O . PHE A 1 92 ? -12.981 4.077 -8.748 1.00 66.44 92 PHE A O 1
ATOM 739 N N . ASP A 1 93 ? -12.277 6.008 -7.835 1.00 70.88 93 ASP A N 1
ATOM 740 C CA . ASP A 1 93 ? -12.204 6.746 -9.101 1.00 70.88 93 ASP A CA 1
ATOM 741 C C . ASP A 1 93 ? -11.227 6.110 -10.098 1.00 70.88 93 ASP A C 1
ATOM 743 O O . ASP A 1 93 ? -11.531 5.992 -11.285 1.00 70.88 93 ASP A O 1
ATOM 747 N N . TYR A 1 94 ? -10.058 5.654 -9.631 1.00 73.00 94 TYR A N 1
ATOM 748 C CA . TYR A 1 94 ? -9.085 4.999 -10.506 1.00 73.00 94 TYR A CA 1
ATOM 749 C C . TYR A 1 94 ? -9.599 3.642 -10.996 1.00 73.00 94 TYR A C 1
ATOM 751 O O . TYR A 1 94 ? -9.471 3.330 -12.177 1.00 73.0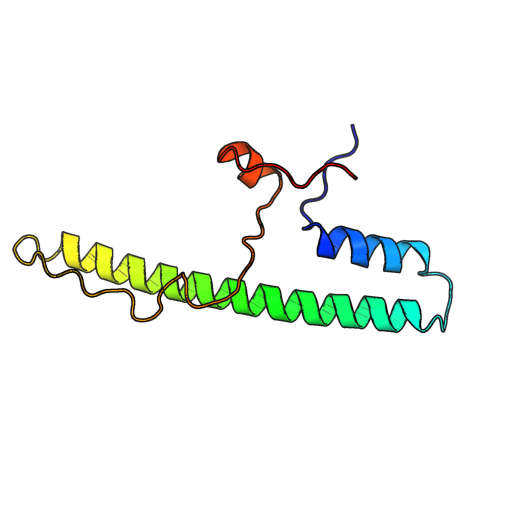0 94 TYR A O 1
ATOM 759 N N . ALA A 1 95 ? -10.228 2.854 -10.117 1.00 74.38 95 ALA A N 1
ATOM 760 C CA . ALA A 1 95 ? -10.833 1.579 -10.494 1.00 74.38 95 ALA A CA 1
ATOM 761 C C . ALA A 1 95 ? -11.913 1.764 -11.573 1.00 74.38 95 ALA A C 1
ATOM 763 O O . ALA A 1 95 ? -11.949 1.000 -12.536 1.00 74.38 95 ALA A O 1
ATOM 764 N N . GLN A 1 96 ? -12.732 2.817 -11.471 1.00 76.12 96 GLN A N 1
ATOM 765 C CA . GLN A 1 96 ? -13.713 3.160 -12.502 1.00 76.12 96 GLN A CA 1
ATOM 766 C C . GLN A 1 96 ? -13.063 3.547 -13.838 1.00 76.12 96 GLN A C 1
ATOM 768 O O . GLN A 1 96 ? -13.543 3.113 -14.884 1.00 76.12 96 GLN A O 1
ATOM 773 N N . GLN A 1 97 ? -11.969 4.318 -13.819 1.00 80.31 97 GLN A N 1
ATOM 774 C CA . GLN A 1 97 ? -11.262 4.743 -15.036 1.00 80.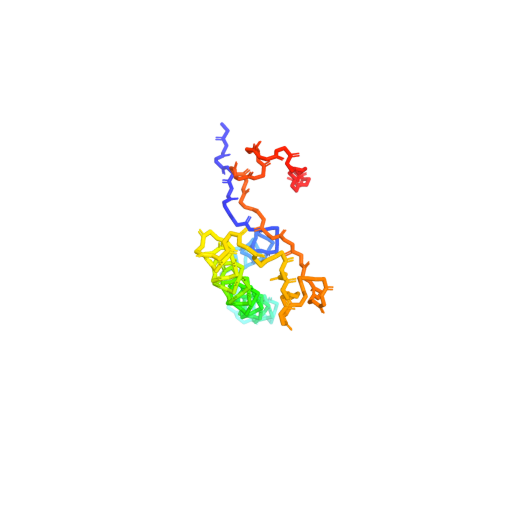31 97 GLN A CA 1
ATOM 775 C C . GLN A 1 97 ? -10.653 3.576 -15.818 1.00 80.31 97 GLN A C 1
ATOM 777 O O . GLN A 1 97 ? -10.648 3.602 -17.046 1.00 80.31 97 GLN A O 1
ATOM 782 N N . VAL A 1 98 ? -10.135 2.560 -15.124 1.00 76.19 98 VAL A N 1
ATOM 783 C CA . VAL A 1 98 ? -9.453 1.415 -15.756 1.00 76.19 98 VAL A CA 1
ATOM 784 C C . VAL A 1 98 ? -10.344 0.174 -15.880 1.00 76.19 98 VAL A C 1
ATOM 786 O O . VAL A 1 98 ? -9.842 -0.915 -16.146 1.00 76.19 98 VAL A O 1
ATOM 789 N N . HIS A 1 99 ? -11.659 0.322 -15.674 1.00 76.12 99 HIS A N 1
ATOM 790 C CA . HIS A 1 99 ? -12.636 -0.775 -15.646 1.00 76.12 99 HIS A CA 1
ATOM 791 C C . HIS A 1 99 ? -12.267 -1.917 -14.679 1.00 76.12 99 HIS A C 1
ATOM 793 O O . HIS A 1 99 ? -12.648 -3.071 -14.888 1.00 76.12 99 HIS A O 1
ATOM 799 N N . TYR A 1 100 ? -11.531 -1.610 -13.607 1.00 70.75 100 TYR A N 1
ATOM 800 C CA . TYR A 1 100 ? -11.224 -2.588 -12.573 1.00 70.75 100 TYR A CA 1
ATOM 801 C C . TYR A 1 100 ? -12.495 -2.882 -11.768 1.00 70.75 100 TYR A C 1
ATOM 803 O O . TYR A 1 100 ? -13.205 -1.934 -11.409 1.00 70.75 100 TYR A O 1
ATOM 811 N N . PRO A 1 101 ? -12.795 -4.156 -11.452 1.00 65.81 101 PRO A N 1
ATOM 812 C CA . PRO A 1 101 ? -13.979 -4.490 -10.678 1.00 65.81 101 PR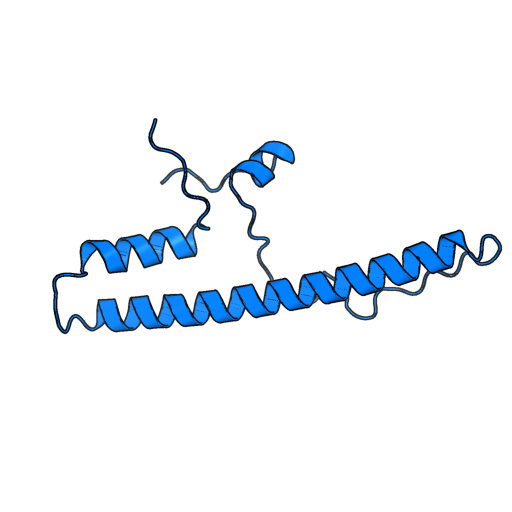O A CA 1
ATOM 813 C C . PRO A 1 101 ? -13.955 -3.711 -9.359 1.00 65.81 101 PRO A C 1
ATOM 815 O O . PRO A 1 101 ? -12.989 -3.838 -8.595 1.00 65.81 101 PRO A O 1
ATOM 818 N N . PRO A 1 102 ? -14.974 -2.884 -9.067 1.00 58.72 102 PRO A N 1
ATOM 819 C CA . PRO A 1 102 ? -15.044 -2.240 -7.772 1.00 58.72 102 PRO A CA 1
ATOM 820 C C . PRO A 1 102 ? -15.123 -3.325 -6.699 1.00 58.72 102 PRO A C 1
ATOM 822 O O . PRO A 1 102 ? -15.688 -4.401 -6.909 1.00 58.72 102 PRO A O 1
ATOM 825 N N . SER A 1 103 ? -14.561 -3.033 -5.528 1.00 60.44 103 SER A N 1
ATOM 826 C CA . SER A 1 103 ? -14.806 -3.860 -4.347 1.00 60.44 103 SER A CA 1
ATOM 827 C C . SER A 1 103 ? -16.324 -4.005 -4.179 1.00 60.44 103 SER A C 1
ATOM 829 O O . SER A 1 103 ? -17.012 -2.986 -4.312 1.00 60.44 103 SER A O 1
ATOM 831 N N . PRO A 1 104 ? -16.862 -5.217 -3.938 1.00 54.00 104 PRO A N 1
ATOM 832 C CA . PRO A 1 104 ? -18.303 -5.401 -3.844 1.00 54.00 104 PRO A CA 1
ATOM 833 C C . PRO A 1 104 ? -18.888 -4.410 -2.827 1.00 54.00 104 PRO A C 1
ATOM 835 O O . PRO A 1 104 ? -18.293 -4.226 -1.757 1.00 54.00 104 PRO A O 1
ATOM 838 N N . PRO A 1 105 ? -20.001 -3.731 -3.163 1.00 51.91 105 PRO A N 1
ATOM 839 C CA . PRO A 1 105 ? -20.674 -2.865 -2.210 1.00 51.91 105 PRO A CA 1
ATOM 840 C C . PRO A 1 105 ? -21.093 -3.718 -1.008 1.00 51.91 105 PRO A C 1
ATOM 842 O O . PRO A 1 105 ? -21.746 -4.746 -1.183 1.00 51.91 105 PRO A O 1
ATOM 845 N N . GLN A 1 106 ? -20.649 -3.322 0.187 1.00 51.94 106 GLN A N 1
ATOM 846 C CA . GLN A 1 106 ? -21.146 -3.866 1.453 1.00 51.94 106 GLN A CA 1
ATOM 847 C C . GLN A 1 106 ? -22.456 -3.183 1.829 1.00 51.94 106 GLN A C 1
ATOM 849 O O . GLN A 1 106 ? -22.527 -1.941 1.663 1.00 51.94 106 GLN A O 1
#

Organism: Amphimedon queenslandica (NCBI:txid400682)

pLDDT: mean 75.66, std 12.82, range [51.91, 95.38]

Radius of gyration: 19.89 Å; chains: 1; bounding box: 47×22×60 Å